Protein AF-A0A1U9QMN7-F1 (afdb_monomer_lite)

InterPro domains:
  IPR007805 Gas vesicle protein K [PF05121] (40-124)
  IPR007805 Gas vesicle protein K [PTHR40137] (32-124)

pLDDT: mean 74.97, std 18.69, range [37.47, 96.06]

Structure (mmCIF, N/CA/C/O backbone):
data_AF-A0A1U9QMN7-F1
#
_entry.id   AF-A0A1U9QMN7-F1
#
loop_
_atom_site.group_PDB
_atom_site.id
_atom_site.type_symbol
_atom_site.label_atom_id
_atom_site.label_alt_id
_atom_site.label_comp_id
_atom_site.label_asym_id
_atom_site.label_entity_id
_atom_site.label_seq_id
_atom_site.pdbx_PDB_ins_code
_atom_site.Cartn_x
_atom_site.Cartn_y
_atom_site.Cartn_z
_atom_site.occupancy
_atom_site.B_iso_or_equiv
_atom_site.auth_seq_id
_atom_site.auth_comp_id
_atom_site.auth_asym_id
_atom_site.auth_atom_id
_atom_site.pdbx_PDB_model_num
ATOM 1 N N . MET A 1 1 ? 41.009 -4.461 6.034 1.00 42.31 1 MET A N 1
ATOM 2 C CA . MET A 1 1 ? 40.547 -4.296 4.641 1.00 42.31 1 MET A CA 1
ATOM 3 C C . MET A 1 1 ? 39.624 -5.472 4.389 1.00 42.31 1 MET A C 1
ATOM 5 O O . MET A 1 1 ? 40.086 -6.595 4.528 1.00 42.31 1 MET A O 1
ATOM 9 N N . ALA A 1 2 ? 38.322 -5.210 4.287 1.00 43.12 2 ALA A N 1
ATOM 10 C CA . ALA A 1 2 ? 37.269 -6.217 4.394 1.00 43.12 2 ALA A CA 1
ATOM 11 C C . ALA A 1 2 ? 37.164 -7.060 3.118 1.00 43.12 2 ALA A C 1
ATOM 13 O O . ALA A 1 2 ? 37.092 -6.513 2.020 1.00 43.12 2 ALA A O 1
ATOM 14 N N . ASP A 1 3 ? 37.157 -8.376 3.302 1.00 48.91 3 ASP A N 1
ATOM 15 C CA . ASP A 1 3 ? 36.811 -9.369 2.293 1.00 48.91 3 ASP A CA 1
ATOM 16 C C . ASP A 1 3 ? 35.282 -9.410 2.164 1.00 48.91 3 ASP A C 1
ATOM 18 O O . ASP A 1 3 ? 34.580 -9.487 3.175 1.00 48.91 3 ASP A O 1
ATOM 22 N N . THR A 1 4 ? 34.759 -9.265 0.948 1.00 53.44 4 THR A N 1
ATOM 23 C CA . THR A 1 4 ? 33.309 -9.237 0.698 1.00 53.44 4 THR A CA 1
ATOM 24 C C . THR A 1 4 ? 32.949 -10.275 -0.364 1.00 53.44 4 THR A C 1
ATOM 26 O O . THR A 1 4 ? 32.922 -9.935 -1.545 1.00 53.44 4 THR A O 1
ATOM 29 N N . PRO A 1 5 ? 32.614 -11.519 0.019 1.00 53.59 5 PRO A N 1
ATOM 30 C CA . PRO A 1 5 ? 31.915 -12.449 -0.850 1.00 53.59 5 PRO A CA 1
ATOM 31 C C . PRO A 1 5 ? 30.437 -12.456 -0.438 1.00 53.59 5 PRO A C 1
ATOM 33 O O . PRO A 1 5 ? 30.072 -12.968 0.618 1.00 53.59 5 PRO A O 1
ATOM 36 N N . ARG A 1 6 ? 29.577 -11.785 -1.209 1.00 58.22 6 ARG A N 1
ATOM 37 C CA . ARG A 1 6 ? 28.113 -11.864 -1.005 1.00 58.22 6 ARG A CA 1
ATOM 38 C C . ARG A 1 6 ? 27.277 -11.744 -2.281 1.00 58.22 6 ARG A C 1
ATOM 40 O O . ARG A 1 6 ? 26.080 -11.991 -2.230 1.00 58.22 6 ARG A O 1
ATOM 47 N N . GLY A 1 7 ? 27.894 -11.357 -3.402 1.00 54.00 7 GLY A N 1
ATOM 48 C CA . GLY A 1 7 ? 27.228 -11.265 -4.707 1.00 54.00 7 GLY A CA 1
ATOM 49 C C . GLY A 1 7 ? 27.164 -12.600 -5.455 1.00 54.00 7 GLY A C 1
ATOM 50 O O . GLY A 1 7 ? 26.140 -12.893 -6.063 1.00 54.00 7 GLY A O 1
ATOM 51 N N . ASP A 1 8 ? 28.212 -13.426 -5.351 1.00 58.44 8 ASP A N 1
ATOM 52 C CA . ASP A 1 8 ? 28.314 -14.707 -6.073 1.00 58.44 8 ASP A CA 1
ATOM 53 C C . ASP A 1 8 ? 27.294 -15.743 -5.575 1.00 58.44 8 ASP A C 1
ATOM 55 O O . ASP A 1 8 ? 26.634 -16.399 -6.380 1.00 58.44 8 ASP A O 1
ATOM 59 N N . ASP A 1 9 ? 27.081 -15.821 -4.255 1.00 64.25 9 ASP A N 1
ATOM 60 C CA . ASP A 1 9 ? 26.147 -16.782 -3.651 1.00 64.25 9 ASP A CA 1
ATOM 61 C C . ASP A 1 9 ? 24.705 -16.559 -4.136 1.00 64.25 9 ASP A C 1
ATOM 63 O O . ASP A 1 9 ? 23.973 -17.506 -4.418 1.00 64.25 9 ASP A O 1
ATOM 67 N N . LEU A 1 10 ? 24.280 -15.298 -4.272 1.00 54.03 10 LEU A N 1
ATOM 68 C CA . LEU A 1 10 ? 22.925 -14.965 -4.719 1.00 54.03 10 LEU A CA 1
ATOM 69 C C . LEU A 1 10 ? 22.724 -15.302 -6.204 1.00 54.03 10 LEU A C 1
ATOM 71 O O . LEU A 1 10 ? 21.650 -15.758 -6.600 1.00 54.03 10 LEU A O 1
ATOM 75 N N . GLN A 1 11 ? 23.772 -15.124 -7.011 1.00 55.06 11 GLN A N 1
ATOM 76 C CA . GLN A 1 11 ? 23.769 -15.428 -8.439 1.00 55.06 11 GLN A CA 1
ATOM 77 C C . GLN A 1 11 ? 23.763 -16.942 -8.696 1.00 55.06 11 GLN A C 1
ATOM 79 O O . GLN A 1 11 ? 23.070 -17.423 -9.597 1.00 55.06 11 GLN A O 1
ATOM 84 N N . GLU A 1 12 ? 24.470 -17.712 -7.866 1.00 61.28 12 GLU A N 1
ATOM 85 C CA . GLU A 1 12 ? 24.451 -19.173 -7.906 1.00 61.28 12 GLU A CA 1
ATOM 86 C C . GLU A 1 12 ? 23.073 -19.727 -7.524 1.00 61.28 12 GLU A C 1
ATOM 88 O O . GLU A 1 12 ? 22.533 -20.583 -8.230 1.00 61.28 12 GLU A O 1
ATOM 93 N N . VAL A 1 13 ? 22.456 -19.182 -6.470 1.00 64.50 13 VAL A N 1
ATOM 94 C CA . VAL A 1 13 ? 21.102 -19.563 -6.042 1.00 64.50 13 VAL A CA 1
ATOM 95 C C . VAL A 1 13 ? 20.066 -19.218 -7.118 1.00 64.50 13 VAL A C 1
ATOM 97 O O . VAL A 1 13 ? 19.210 -20.050 -7.422 1.00 64.50 13 VAL A O 1
ATOM 100 N N . ALA A 1 14 ? 20.171 -18.049 -7.757 1.00 60.03 14 ALA A N 1
ATOM 101 C CA . ALA A 1 14 ? 19.300 -17.663 -8.869 1.00 60.03 14 ALA A CA 1
ATOM 102 C C . ALA A 1 14 ? 19.437 -18.619 -10.070 1.00 60.03 14 ALA A C 1
ATOM 104 O O . ALA A 1 14 ? 18.439 -19.057 -10.645 1.00 60.03 14 ALA A O 1
ATOM 105 N N . ARG A 1 15 ? 20.669 -19.020 -10.410 1.00 63.00 15 ARG A N 1
ATOM 106 C CA . ARG A 1 15 ? 20.944 -19.970 -11.499 1.00 63.00 15 ARG A CA 1
ATOM 107 C C . ARG A 1 15 ? 20.462 -21.385 -11.178 1.00 63.00 15 ARG A C 1
ATOM 109 O O . ARG A 1 15 ? 19.999 -22.093 -12.074 1.00 63.00 15 ARG A O 1
ATOM 116 N N . ALA A 1 16 ? 20.572 -21.801 -9.919 1.00 64.62 16 ALA A N 1
ATOM 117 C CA . ALA A 1 16 ? 20.045 -23.072 -9.440 1.00 64.62 16 ALA A CA 1
ATOM 118 C C . ALA A 1 16 ? 18.509 -23.091 -9.484 1.00 64.62 16 ALA A C 1
ATOM 120 O O . ALA A 1 16 ? 17.931 -24.089 -9.913 1.00 64.62 16 ALA A O 1
ATOM 121 N N . ALA A 1 17 ? 17.860 -21.979 -9.119 1.00 61.53 17 ALA A N 1
ATOM 122 C CA . ALA A 1 17 ? 16.413 -21.822 -9.212 1.00 61.53 17 ALA A CA 1
ATOM 123 C C . ALA A 1 17 ? 15.932 -21.892 -10.670 1.00 61.53 17 ALA A C 1
ATOM 125 O O . ALA A 1 17 ? 15.065 -22.706 -10.970 1.00 61.53 17 ALA A O 1
ATOM 126 N N . ALA A 1 18 ? 16.547 -21.140 -11.591 1.00 57.19 18 ALA A N 1
ATOM 127 C CA . ALA A 1 18 ? 16.195 -21.165 -13.016 1.00 57.19 18 ALA A CA 1
ATOM 128 C C . ALA A 1 18 ? 16.277 -22.584 -13.617 1.00 57.19 18 ALA A C 1
ATOM 130 O O . ALA A 1 18 ? 15.330 -23.060 -14.237 1.00 57.19 18 ALA A O 1
ATOM 131 N N . ARG A 1 19 ? 17.357 -23.327 -13.330 1.00 57.97 19 ARG A N 1
ATOM 132 C CA . ARG A 1 19 ? 17.504 -24.717 -13.801 1.00 57.97 19 ARG A CA 1
ATOM 133 C C . ARG A 1 19 ? 16.499 -25.691 -13.192 1.00 57.97 19 ARG A C 1
ATOM 135 O O . ARG A 1 19 ? 16.185 -26.695 -13.823 1.00 57.97 19 ARG A O 1
ATOM 142 N N . ALA A 1 20 ? 16.043 -25.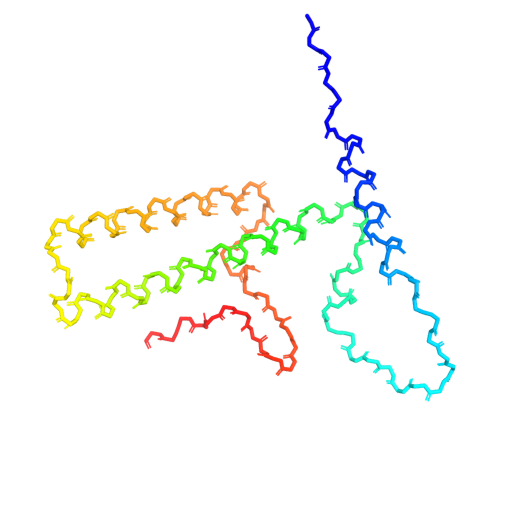444 -11.967 1.00 63.91 20 ALA A N 1
ATOM 143 C CA . ALA A 1 20 ? 15.033 -26.284 -11.331 1.00 63.91 20 ALA A CA 1
ATOM 144 C C . ALA A 1 20 ? 13.658 -26.128 -12.005 1.00 63.91 20 ALA A C 1
ATOM 146 O O . ALA A 1 20 ? 12.888 -27.087 -12.023 1.00 63.91 20 ALA A O 1
ATOM 147 N N . PHE A 1 21 ? 13.376 -24.958 -12.589 1.00 52.00 21 PHE A N 1
ATOM 148 C CA . PHE A 1 21 ? 12.135 -24.687 -13.319 1.00 52.00 21 PHE A CA 1
ATOM 149 C C . PHE A 1 21 ? 12.172 -25.132 -14.794 1.00 52.00 21 PHE A C 1
ATOM 151 O O . PHE A 1 21 ? 11.122 -25.463 -15.336 1.00 52.00 21 PHE A O 1
ATOM 158 N N . ASP A 1 22 ? 13.355 -25.258 -15.406 1.00 60.22 22 ASP A N 1
ATOM 159 C CA . ASP A 1 22 ? 13.541 -25.689 -16.809 1.00 60.22 22 ASP A CA 1
ATOM 160 C C . ASP A 1 22 ? 13.404 -27.210 -17.064 1.00 60.22 22 ASP A C 1
ATOM 162 O O . ASP A 1 22 ? 13.569 -27.680 -18.191 1.00 60.22 22 ASP A O 1
ATOM 166 N N . LEU A 1 23 ? 13.115 -28.029 -16.046 1.00 50.91 23 LEU A N 1
ATOM 167 C CA . LEU A 1 23 ? 13.108 -29.498 -16.167 1.00 50.91 23 LEU A CA 1
ATOM 168 C C . LEU A 1 23 ? 11.747 -30.130 -16.512 1.00 50.91 23 LEU A C 1
ATOM 170 O O . LEU A 1 23 ? 11.483 -31.270 -16.124 1.00 50.91 23 LEU A O 1
ATOM 174 N N . VAL A 1 24 ? 10.902 -29.465 -17.303 1.00 55.19 24 VAL A N 1
ATOM 175 C CA . VAL A 1 24 ? 9.697 -30.106 -17.864 1.00 55.19 24 VAL A CA 1
ATOM 176 C C . VAL A 1 24 ? 9.813 -30.203 -19.389 1.00 55.19 24 VAL A C 1
ATOM 178 O O . VAL A 1 24 ? 9.629 -29.200 -20.073 1.00 55.19 24 VAL A O 1
ATOM 181 N N . PRO A 1 25 ? 10.085 -31.391 -19.967 1.00 48.66 25 PRO A N 1
ATOM 182 C CA . PRO A 1 25 ? 9.928 -31.584 -21.399 1.00 48.66 25 PRO A CA 1
ATOM 183 C C . PRO A 1 25 ? 8.428 -31.711 -21.700 1.00 48.66 25 PRO A C 1
ATOM 185 O O . PRO A 1 25 ? 7.818 -32.745 -21.424 1.00 48.66 25 PRO A O 1
ATOM 188 N N . THR A 1 26 ? 7.818 -30.658 -22.240 1.00 49.09 26 THR A N 1
ATOM 189 C CA . THR A 1 26 ? 6.452 -30.707 -22.773 1.00 49.09 26 THR A CA 1
ATOM 190 C C . THR A 1 26 ? 6.449 -31.486 -24.091 1.00 49.09 26 THR A C 1
ATOM 192 O O . THR A 1 26 ? 7.215 -31.208 -25.014 1.00 49.09 26 THR A O 1
ATOM 195 N N . GLY A 1 27 ? 5.621 -32.532 -24.161 1.00 50.66 27 GLY A N 1
ATOM 196 C CA . GLY A 1 27 ? 5.392 -33.291 -25.391 1.00 50.66 27 GLY A CA 1
ATOM 197 C C . GLY A 1 27 ? 4.705 -32.426 -26.461 1.00 50.66 27 GLY A C 1
ATOM 198 O O . GLY A 1 27 ? 4.033 -31.455 -26.120 1.00 50.66 27 GLY A O 1
ATOM 199 N N . PRO A 1 28 ? 4.839 -32.762 -27.755 1.00 53.06 28 PRO A N 1
ATOM 200 C CA . PRO A 1 28 ? 4.493 -31.865 -28.863 1.00 53.06 28 PRO A CA 1
ATOM 201 C C . PRO A 1 28 ? 2.987 -31.618 -29.107 1.00 53.06 28 PRO A C 1
ATOM 203 O O . PRO A 1 28 ? 2.659 -31.001 -30.113 1.00 53.06 28 PRO A O 1
ATOM 206 N N . ASP A 1 29 ? 2.077 -32.044 -28.220 1.00 53.56 29 ASP A N 1
ATOM 207 C CA . ASP A 1 29 ? 0.621 -32.026 -28.473 1.00 53.56 29 ASP A CA 1
ATOM 208 C C . ASP A 1 29 ? -0.249 -31.482 -27.314 1.00 53.56 29 ASP A C 1
ATOM 210 O O . ASP A 1 29 ? -1.453 -31.743 -27.268 1.00 53.56 29 ASP A O 1
ATOM 214 N N . GLU A 1 30 ? 0.298 -30.694 -26.382 1.00 49.38 30 GLU A N 1
ATOM 215 C CA . GLU A 1 30 ? -0.529 -29.971 -25.399 1.00 49.38 30 GLU A CA 1
ATOM 216 C C . GLU A 1 30 ? -0.821 -28.526 -25.848 1.00 49.38 30 GLU A C 1
ATOM 218 O O . GLU A 1 30 ? 0.098 -27.803 -26.242 1.00 49.38 30 GLU A O 1
ATOM 223 N N . PRO A 1 31 ? -2.087 -28.057 -25.791 1.00 48.53 31 PRO A N 1
ATOM 224 C CA . PRO A 1 31 ? -2.390 -26.650 -26.002 1.00 48.53 31 PRO A CA 1
ATOM 225 C C . PRO A 1 31 ? -1.683 -25.841 -24.912 1.00 48.53 31 PRO A C 1
ATOM 227 O O . PRO A 1 31 ? -1.974 -26.013 -23.728 1.00 48.53 31 PRO A O 1
ATOM 230 N N . ALA A 1 32 ? -0.746 -24.994 -25.343 1.00 51.44 32 ALA A N 1
ATOM 231 C CA . ALA A 1 32 ? 0.133 -24.191 -24.501 1.00 51.44 32 ALA A CA 1
ATOM 232 C C . ALA A 1 32 ? -0.583 -23.652 -23.243 1.00 51.44 32 ALA A C 1
ATOM 234 O O . ALA A 1 32 ? -1.646 -23.021 -23.364 1.00 51.44 32 ALA A O 1
ATOM 235 N N . PRO A 1 33 ? -0.028 -23.869 -22.034 1.00 46.22 33 PRO A N 1
ATOM 236 C CA . PRO A 1 33 ? -0.478 -23.167 -20.845 1.00 46.22 33 PRO A CA 1
ATOM 237 C C . PRO A 1 33 ? -0.410 -21.668 -21.124 1.00 46.22 33 PRO A C 1
ATOM 239 O O . PRO A 1 33 ? 0.545 -21.176 -21.712 1.00 46.22 33 PRO A O 1
ATOM 242 N N . ARG A 1 34 ? -1.462 -20.941 -20.752 1.00 51.28 34 ARG A N 1
ATOM 243 C CA . ARG A 1 34 ? -1.574 -19.501 -20.989 1.00 51.28 34 ARG A CA 1
ATOM 244 C C . ARG A 1 34 ? -0.480 -18.762 -20.215 1.00 51.28 34 ARG A C 1
ATOM 246 O O . ARG A 1 34 ? -0.641 -18.467 -19.031 1.00 51.28 34 ARG A O 1
ATOM 253 N N . ASP A 1 35 ? 0.598 -18.477 -20.935 1.00 45.38 35 ASP A N 1
ATOM 254 C CA . ASP A 1 35 ? 1.769 -17.673 -20.593 1.00 45.38 35 ASP A CA 1
ATOM 255 C C . ASP A 1 35 ? 1.403 -16.245 -20.168 1.00 45.38 35 ASP A C 1
ATOM 257 O O . ASP A 1 35 ? 1.483 -15.286 -20.930 1.00 45.38 35 ASP A O 1
ATOM 261 N N . GLY A 1 36 ? 0.946 -16.086 -18.928 1.00 48.31 36 GLY A N 1
ATOM 262 C CA . GLY A 1 36 ? 0.747 -14.764 -18.321 1.00 48.31 36 GLY A CA 1
ATOM 263 C C . GLY A 1 36 ? 1.757 -14.442 -17.224 1.00 48.31 36 GLY A C 1
ATOM 264 O O . GLY A 1 36 ? 2.173 -13.295 -17.080 1.00 48.31 36 GLY A O 1
ATOM 265 N N . ILE A 1 37 ? 2.140 -15.456 -16.445 1.00 47.97 37 ILE A N 1
ATOM 266 C CA . ILE A 1 37 ? 2.871 -15.270 -15.183 1.00 47.97 37 ILE A CA 1
ATOM 267 C C . ILE A 1 37 ? 4.326 -15.732 -15.321 1.00 47.97 37 ILE A C 1
ATOM 269 O O . ILE A 1 37 ? 5.225 -15.018 -14.895 1.00 47.97 37 ILE A O 1
ATOM 273 N N . ALA A 1 38 ? 4.562 -16.880 -15.967 1.00 45.47 38 ALA A N 1
ATOM 274 C CA . ALA A 1 38 ? 5.905 -17.426 -16.179 1.00 45.47 38 ALA A CA 1
ATOM 275 C C . ALA A 1 38 ? 6.683 -16.648 -17.257 1.00 45.47 38 ALA A C 1
ATOM 277 O O . ALA A 1 38 ? 7.814 -16.252 -17.013 1.00 45.47 38 ALA A O 1
ATOM 278 N N . GLN A 1 39 ? 6.044 -16.317 -18.385 1.00 45.12 39 GLN A N 1
ATOM 279 C CA . GLN A 1 39 ? 6.691 -15.606 -19.497 1.00 45.12 39 GLN A CA 1
ATOM 280 C C . GLN A 1 39 ? 7.022 -14.131 -19.199 1.00 45.12 39 GLN A C 1
ATOM 282 O O . GLN A 1 39 ? 7.946 -13.569 -19.767 1.00 45.12 39 GLN A O 1
ATOM 287 N N . ARG A 1 40 ? 6.323 -13.470 -18.264 1.00 47.75 40 ARG A N 1
ATOM 288 C CA . ARG A 1 40 ? 6.729 -12.125 -17.797 1.00 47.75 40 ARG A CA 1
ATOM 289 C C . ARG A 1 40 ? 7.836 -12.154 -16.746 1.00 47.75 40 ARG A C 1
ATOM 291 O O . ARG A 1 40 ? 8.420 -11.114 -16.474 1.00 47.75 40 ARG A O 1
ATOM 298 N N . LEU A 1 41 ? 8.087 -13.327 -16.171 1.00 50.34 41 LEU A N 1
ATOM 299 C CA . LEU A 1 41 ? 9.252 -13.630 -15.353 1.00 50.34 41 LEU A CA 1
ATOM 300 C C . LEU A 1 41 ? 10.344 -14.336 -16.182 1.00 50.34 41 LEU A C 1
ATOM 302 O O . LEU A 1 41 ? 11.272 -14.889 -15.591 1.00 50.34 41 LEU A O 1
ATOM 306 N N . GLU A 1 42 ? 10.286 -14.304 -17.526 1.00 46.72 42 GLU A N 1
ATOM 307 C CA . GLU A 1 42 ? 11.435 -14.591 -18.408 1.00 46.72 42 GLU A CA 1
ATOM 308 C C . GLU A 1 42 ? 12.448 -13.442 -18.298 1.00 46.72 42 GLU A C 1
ATOM 310 O O . GLU A 1 42 ? 12.658 -12.636 -19.195 1.00 46.72 42 GLU A O 1
ATOM 315 N N . THR A 1 43 ? 12.990 -13.345 -17.088 1.00 41.72 43 THR A N 1
ATOM 316 C CA . THR A 1 43 ? 14.344 -12.980 -16.703 1.00 41.72 43 THR A CA 1
ATOM 317 C C . THR A 1 43 ? 15.292 -12.718 -17.875 1.00 41.72 43 THR A C 1
ATOM 319 O O . THR A 1 43 ? 16.062 -13.580 -18.299 1.00 41.72 43 THR A O 1
ATOM 322 N N . ASP A 1 44 ? 15.317 -11.463 -18.316 1.00 52.12 44 ASP A N 1
ATOM 323 C CA . ASP A 1 44 ? 16.576 -10.865 -18.735 1.00 52.12 44 ASP A CA 1
ATOM 324 C C . ASP A 1 44 ? 17.475 -10.843 -17.480 1.00 52.12 44 ASP A C 1
ATOM 326 O O . ASP A 1 44 ? 17.042 -10.316 -16.447 1.00 52.12 44 ASP A O 1
ATOM 330 N N . PRO A 1 45 ? 18.674 -11.459 -17.485 1.00 55.88 45 PRO A N 1
ATOM 331 C CA . PRO A 1 45 ? 19.583 -11.450 -16.336 1.00 55.88 45 PRO A CA 1
ATOM 332 C C . PRO A 1 45 ? 19.845 -10.037 -15.789 1.00 55.88 45 PRO A C 1
ATOM 334 O O . PRO A 1 45 ? 20.119 -9.901 -14.596 1.00 55.88 45 PRO A O 1
ATOM 337 N N . ASP A 1 46 ? 19.688 -9.006 -16.622 1.00 59.31 46 ASP A N 1
ATOM 338 C CA . ASP A 1 46 ? 19.858 -7.607 -16.240 1.00 59.31 46 ASP A CA 1
ATOM 339 C C . ASP A 1 46 ? 18.631 -7.011 -15.500 1.00 59.31 46 ASP A C 1
ATOM 341 O O . ASP A 1 46 ? 18.767 -5.986 -14.831 1.00 59.31 46 ASP A O 1
ATOM 345 N N . THR A 1 47 ? 17.439 -7.636 -15.551 1.00 70.06 47 THR A N 1
ATOM 346 C CA . THR A 1 47 ? 16.192 -7.120 -14.926 1.00 70.06 47 THR A CA 1
ATOM 347 C C . THR A 1 47 ? 15.649 -7.953 -13.763 1.00 70.06 47 THR A C 1
ATOM 349 O O . THR A 1 47 ? 14.782 -7.477 -13.027 1.00 70.06 47 THR A O 1
ATOM 352 N N . VAL A 1 48 ? 16.183 -9.158 -13.534 1.00 80.50 48 VAL A N 1
ATOM 353 C CA . VAL A 1 48 ? 15.694 -10.098 -12.500 1.00 80.50 48 VAL A CA 1
ATOM 354 C C . VAL A 1 48 ? 15.642 -9.475 -11.109 1.00 80.50 48 VAL A C 1
ATOM 356 O O . VAL A 1 48 ? 14.676 -9.676 -10.376 1.00 80.50 48 VAL A O 1
ATOM 359 N N . GLU A 1 49 ? 16.672 -8.714 -10.732 1.00 82.62 49 GLU A N 1
ATOM 360 C CA . GLU A 1 49 ? 16.738 -8.070 -9.417 1.00 82.62 49 GLU A CA 1
ATOM 361 C C . GLU A 1 49 ? 15.540 -7.135 -9.204 1.00 82.62 49 GLU A C 1
ATOM 363 O O . GLU A 1 49 ? 14.841 -7.231 -8.194 1.00 82.62 49 GLU A O 1
ATOM 368 N N . ARG A 1 50 ? 15.252 -6.284 -10.194 1.00 83.31 50 ARG A N 1
ATOM 369 C CA . ARG A 1 50 ? 14.121 -5.355 -10.160 1.00 83.31 50 ARG A CA 1
ATOM 370 C C . ARG A 1 50 ? 12.788 -6.100 -10.089 1.00 83.31 50 ARG A C 1
ATOM 372 O O . ARG A 1 50 ? 11.927 -5.712 -9.300 1.00 83.31 50 ARG A O 1
ATOM 379 N N . ASP A 1 51 ? 12.615 -7.161 -10.872 1.00 82.12 51 ASP A N 1
ATOM 380 C CA . ASP A 1 51 ? 11.363 -7.926 -10.913 1.00 82.12 51 ASP A CA 1
ATOM 381 C C . ASP A 1 51 ? 11.105 -8.701 -9.611 1.00 82.12 51 ASP A C 1
ATOM 383 O O . ASP A 1 51 ? 9.978 -8.725 -9.106 1.00 82.12 51 ASP A O 1
ATOM 387 N N . LEU A 1 52 ? 12.150 -9.273 -9.006 1.00 87.88 52 LEU A N 1
ATOM 388 C CA . LEU A 1 52 ? 12.055 -9.918 -7.695 1.00 87.88 52 LEU A CA 1
ATOM 389 C C . LEU A 1 52 ? 11.709 -8.913 -6.598 1.00 87.88 52 LEU A C 1
ATOM 391 O O . LEU A 1 52 ? 10.858 -9.186 -5.751 1.00 87.88 52 LEU A O 1
ATOM 395 N N . ILE A 1 53 ? 12.330 -7.736 -6.621 1.00 88.75 53 ILE A N 1
ATOM 396 C CA . ILE A 1 53 ? 12.037 -6.677 -5.655 1.00 88.75 53 ILE A CA 1
ATOM 397 C C . ILE A 1 53 ? 10.608 -6.188 -5.815 1.00 88.75 53 ILE A C 1
ATOM 399 O O . ILE A 1 53 ? 9.893 -6.068 -4.822 1.00 88.75 53 ILE A O 1
ATOM 403 N N . LYS A 1 54 ? 10.158 -5.982 -7.052 1.00 88.50 54 LYS A N 1
ATOM 404 C CA . LYS A 1 54 ? 8.771 -5.640 -7.351 1.00 88.50 54 LYS A CA 1
ATOM 405 C C . LYS A 1 54 ? 7.807 -6.671 -6.766 1.00 88.50 54 LYS A C 1
ATOM 407 O O . LYS A 1 54 ? 6.828 -6.287 -6.127 1.00 88.50 54 LYS A O 1
ATOM 412 N N . LEU A 1 55 ? 8.091 -7.965 -6.917 1.00 90.62 55 LEU A N 1
ATOM 413 C CA . LEU A 1 55 ? 7.277 -9.035 -6.336 1.00 90.62 55 LEU A CA 1
ATOM 414 C C . LEU A 1 55 ? 7.256 -8.985 -4.802 1.00 90.62 55 LEU A C 1
ATOM 416 O O . LEU A 1 55 ? 6.186 -9.064 -4.201 1.00 90.62 55 LEU A O 1
ATOM 420 N N . VAL A 1 56 ? 8.413 -8.823 -4.158 1.00 92.81 56 VAL A N 1
ATOM 421 C CA . VAL A 1 56 ? 8.496 -8.729 -2.692 1.00 92.81 56 VAL A CA 1
ATOM 422 C C . VAL A 1 56 ? 7.732 -7.508 -2.183 1.00 92.81 56 VAL A C 1
ATOM 424 O O . VAL A 1 56 ? 6.914 -7.642 -1.274 1.00 92.81 56 VAL A O 1
ATOM 427 N N . LEU A 1 57 ? 7.939 -6.340 -2.795 1.00 93.12 57 LEU A N 1
ATOM 428 C CA . LEU A 1 57 ? 7.225 -5.112 -2.444 1.00 93.12 57 LEU A CA 1
ATOM 429 C C . LEU A 1 57 ? 5.715 -5.265 -2.657 1.00 93.12 57 LEU A C 1
ATOM 431 O O . LEU A 1 57 ? 4.936 -4.832 -1.816 1.00 93.12 57 LEU A O 1
ATOM 435 N N . THR A 1 58 ? 5.292 -5.973 -3.704 1.00 92.94 58 THR A N 1
ATOM 436 C CA . THR A 1 58 ? 3.877 -6.301 -3.925 1.00 92.94 58 THR A CA 1
ATOM 437 C C . THR A 1 58 ? 3.290 -7.134 -2.783 1.00 92.94 58 THR A C 1
ATOM 439 O O . THR A 1 58 ? 2.186 -6.863 -2.316 1.00 92.94 58 THR A O 1
ATOM 442 N N . ILE A 1 59 ? 4.015 -8.151 -2.307 1.00 92.31 59 ILE A N 1
ATOM 443 C CA . ILE A 1 59 ? 3.554 -8.995 -1.195 1.00 92.31 59 ILE A CA 1
ATOM 444 C C . ILE A 1 59 ? 3.464 -8.176 0.094 1.00 92.31 59 ILE A C 1
ATOM 446 O O . ILE A 1 59 ? 2.483 -8.289 0.827 1.00 92.31 59 ILE A O 1
ATOM 450 N N . VAL A 1 60 ? 4.469 -7.345 0.377 1.00 93.56 60 VAL A N 1
ATOM 451 C CA . VAL A 1 60 ? 4.462 -6.482 1.565 1.00 93.56 60 VAL A CA 1
ATOM 452 C C . VAL A 1 60 ? 3.302 -5.487 1.508 1.00 93.56 60 VAL A C 1
ATOM 454 O O . VAL A 1 60 ? 2.611 -5.311 2.510 1.00 93.56 60 VAL A O 1
ATOM 457 N N . GLU A 1 61 ? 3.032 -4.904 0.341 1.00 93.56 61 GLU A N 1
ATOM 458 C CA . GLU A 1 61 ? 1.903 -3.997 0.128 1.00 93.56 61 GLU A CA 1
ATOM 459 C C . GLU A 1 61 ? 0.555 -4.696 0.352 1.00 93.56 61 GLU A C 1
ATOM 461 O O . GLU A 1 61 ? -0.316 -4.168 1.044 1.00 93.56 61 GLU A O 1
ATOM 466 N N . LEU A 1 62 ? 0.401 -5.932 -0.129 1.00 92.50 62 LEU A N 1
ATOM 467 C CA . LEU A 1 62 ? -0.793 -6.730 0.147 1.00 92.50 62 LEU A CA 1
ATOM 468 C C . LEU A 1 62 ? -0.992 -6.938 1.654 1.00 92.50 62 LEU A C 1
ATOM 470 O O . LEU A 1 62 ? -2.099 -6.774 2.169 1.00 92.50 62 LEU A O 1
ATOM 474 N N . LEU A 1 63 ? 0.074 -7.286 2.380 1.00 92.75 63 LEU A N 1
ATOM 475 C CA . LEU A 1 63 ? 0.004 -7.457 3.831 1.00 92.75 63 LEU A CA 1
ATOM 476 C C . LEU A 1 63 ? -0.350 -6.141 4.536 1.00 92.75 63 LEU A C 1
ATOM 478 O O . LEU A 1 63 ? -1.175 -6.164 5.450 1.00 92.75 63 LEU A O 1
ATOM 482 N N . ARG A 1 64 ? 0.205 -5.003 4.091 1.00 91.56 64 ARG A N 1
ATOM 483 C CA . ARG A 1 64 ? -0.139 -3.668 4.606 1.00 91.56 64 ARG A CA 1
ATOM 484 C C . ARG A 1 64 ? -1.639 -3.401 4.467 1.00 91.56 64 ARG A C 1
ATOM 486 O O . ARG A 1 64 ? -2.279 -3.077 5.465 1.00 91.56 64 ARG A O 1
ATOM 493 N N . GLN A 1 65 ? -2.210 -3.615 3.281 1.00 91.94 65 GLN A N 1
ATOM 494 C CA . GLN A 1 65 ? -3.641 -3.404 3.020 1.00 91.94 65 GLN A CA 1
ATOM 495 C C . GLN A 1 65 ? -4.537 -4.329 3.852 1.00 91.94 65 GLN A C 1
ATOM 497 O O . GLN A 1 65 ? -5.568 -3.909 4.382 1.00 91.94 65 GLN A O 1
ATOM 502 N N . LEU A 1 66 ? -4.147 -5.597 4.016 1.00 93.00 66 LEU A N 1
ATOM 503 C CA . LEU A 1 66 ? -4.881 -6.538 4.865 1.00 93.00 66 LEU A CA 1
ATOM 504 C C . LEU A 1 66 ? 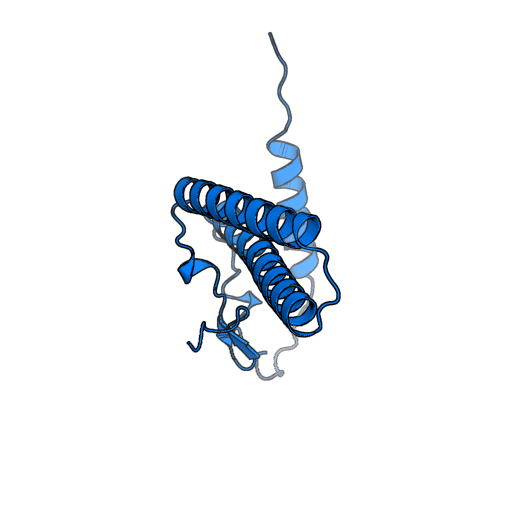-4.849 -6.120 6.338 1.00 93.00 66 LEU A C 1
ATOM 506 O O . LEU A 1 66 ? -5.872 -6.195 7.028 1.00 93.00 66 LEU A O 1
ATOM 510 N N . MET A 1 67 ? -3.689 -5.678 6.825 1.00 92.69 67 MET A N 1
ATOM 511 C CA . MET A 1 67 ? -3.536 -5.178 8.188 1.00 92.69 67 MET A CA 1
ATOM 512 C C . MET A 1 67 ? -4.348 -3.902 8.408 1.00 92.69 67 MET A C 1
ATOM 514 O O . MET A 1 67 ? -5.031 -3.808 9.424 1.00 92.69 67 MET A O 1
ATOM 518 N N . GLU A 1 68 ? -4.337 -2.972 7.455 1.00 93.44 68 GLU A N 1
ATOM 519 C CA . GLU A 1 68 ? -5.135 -1.744 7.481 1.00 93.44 68 GLU A CA 1
ATOM 520 C C . GLU A 1 68 ? -6.632 -2.053 7.538 1.00 93.44 68 GLU A C 1
ATOM 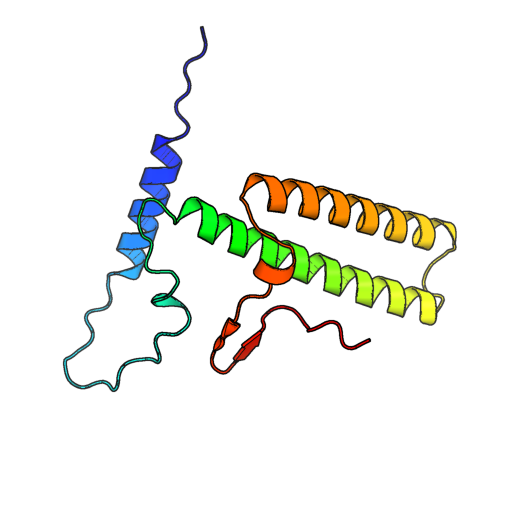522 O O . GLU A 1 68 ? -7.328 -1.612 8.450 1.00 93.44 68 GLU A O 1
ATOM 527 N N . ARG A 1 69 ? -7.125 -2.913 6.640 1.00 93.50 69 ARG A N 1
ATOM 528 C CA . ARG A 1 69 ? -8.534 -3.318 6.632 1.00 93.50 69 ARG A CA 1
ATOM 529 C C . ARG A 1 69 ? -8.947 -4.018 7.927 1.00 93.50 69 ARG A C 1
ATOM 531 O O . ARG A 1 69 ? -10.050 -3.803 8.422 1.00 93.50 69 ARG A O 1
ATOM 538 N N . THR A 1 70 ? -8.069 -4.850 8.485 1.00 91.25 70 THR A N 1
ATOM 539 C CA . THR A 1 70 ? -8.320 -5.522 9.768 1.00 91.25 70 THR A CA 1
ATOM 540 C C . THR A 1 70 ? -8.318 -4.529 10.926 1.00 91.25 70 THR A C 1
ATOM 542 O O . THR A 1 70 ? -9.142 -4.651 11.829 1.00 91.25 70 THR A O 1
ATOM 545 N N . ALA A 1 71 ? -7.410 -3.552 10.910 1.00 91.88 71 ALA A N 1
ATOM 546 C CA . ALA A 1 71 ? -7.352 -2.497 11.909 1.00 91.88 71 ALA A CA 1
ATOM 547 C C . ALA A 1 71 ? -8.640 -1.674 11.895 1.00 91.88 71 ALA A C 1
ATOM 549 O O . ALA A 1 71 ? -9.294 -1.598 12.929 1.00 91.88 71 ALA A O 1
ATOM 550 N N . LEU A 1 72 ? -9.056 -1.178 10.725 1.00 91.38 72 LEU A N 1
ATOM 551 C CA . LEU A 1 72 ? -10.311 -0.440 10.552 1.00 91.38 72 LEU A CA 1
ATOM 552 C C . LEU A 1 72 ? -11.510 -1.247 11.053 1.00 91.38 72 LEU A C 1
ATOM 554 O O . LEU A 1 72 ? -12.300 -0.753 11.848 1.00 91.38 72 LEU A O 1
ATOM 558 N N . HIS A 1 73 ? -11.590 -2.527 10.682 1.00 92.56 73 HIS A N 1
ATOM 559 C CA . HIS A 1 73 ? -12.674 -3.381 11.153 1.00 92.56 73 HIS A CA 1
ATOM 560 C C . HIS A 1 73 ? -12.702 -3.516 12.683 1.00 92.56 73 HIS A C 1
ATOM 562 O O . HIS A 1 73 ? -13.772 -3.481 13.282 1.00 92.56 73 HIS A O 1
ATOM 568 N N . ARG A 1 74 ? -11.542 -3.659 13.335 1.00 90.31 74 ARG A N 1
ATOM 569 C CA . ARG A 1 74 ? -11.469 -3.752 14.801 1.00 90.31 74 ARG A CA 1
ATOM 570 C C . ARG A 1 74 ? -11.789 -2.429 15.497 1.00 90.31 74 ARG A C 1
ATOM 572 O O . ARG A 1 74 ? -12.377 -2.470 16.573 1.00 90.31 74 ARG A O 1
ATOM 579 N N . VAL A 1 75 ? -11.437 -1.292 14.894 1.00 90.25 75 VAL A N 1
ATOM 580 C CA . VAL A 1 75 ? -11.862 0.038 15.366 1.00 90.25 75 VAL A CA 1
ATOM 581 C C . VAL A 1 75 ? -13.388 0.142 15.313 1.00 90.25 75 VAL A C 1
ATOM 583 O O . VAL A 1 75 ? -14.014 0.459 16.320 1.00 90.25 75 VAL A O 1
ATOM 586 N N . ASP A 1 76 ? -14.005 -0.234 14.189 1.00 91.00 76 ASP A N 1
ATOM 587 C CA . ASP A 1 76 ? -15.465 -0.184 14.017 1.00 91.00 76 ASP A CA 1
ATOM 588 C C . ASP A 1 76 ? -16.222 -1.081 15.013 1.00 91.00 76 ASP A C 1
ATOM 590 O O . ASP A 1 76 ? -17.338 -0.758 15.423 1.00 91.00 76 ASP A O 1
ATOM 594 N N . GLN A 1 77 ? -15.637 -2.219 15.403 1.00 93.25 77 GLN A N 1
ATOM 595 C CA . GLN A 1 77 ? -16.202 -3.115 16.421 1.00 93.25 77 GLN A CA 1
ATOM 596 C C . GLN A 1 77 ? -15.911 -2.665 17.865 1.00 93.25 77 GLN A C 1
ATOM 598 O O . GLN A 1 77 ? -16.473 -3.233 18.800 1.00 93.25 77 GLN A O 1
ATOM 603 N N . GLY A 1 78 ? -15.058 -1.654 18.071 1.00 88.25 78 GLY A N 1
ATOM 604 C CA . GLY A 1 78 ? -14.610 -1.230 19.401 1.00 88.25 78 GLY A CA 1
ATOM 605 C C . GLY A 1 78 ? -13.684 -2.241 20.091 1.00 88.25 78 GLY A C 1
ATOM 606 O O . GLY A 1 78 ? -13.561 -2.236 21.315 1.00 88.25 78 GLY A O 1
ATOM 607 N N . ASP A 1 79 ? -13.029 -3.112 19.318 1.00 88.44 79 ASP A N 1
ATOM 608 C CA . ASP A 1 79 ? -12.123 -4.160 19.809 1.00 88.44 79 ASP A CA 1
ATOM 609 C C . ASP A 1 79 ? -10.724 -3.619 20.173 1.00 88.44 79 ASP A C 1
ATOM 611 O O . ASP A 1 79 ? -9.849 -4.369 20.622 1.00 88.44 79 ASP A O 1
ATOM 615 N N . LEU A 1 80 ? -10.481 -2.319 19.969 1.00 87.19 80 LEU A N 1
ATOM 616 C CA . LEU A 1 80 ? -9.220 -1.644 20.258 1.00 87.19 80 LEU A CA 1
ATOM 617 C C . LEU A 1 80 ? -9.420 -0.528 21.283 1.00 87.19 80 LEU A C 1
ATOM 619 O O . LEU A 1 80 ? -10.443 0.145 21.337 1.00 87.19 80 LEU A O 1
ATOM 623 N N . ARG A 1 81 ? -8.404 -0.337 22.125 1.00 91.56 81 ARG A N 1
ATOM 624 C CA . ARG A 1 81 ? -8.298 0.860 22.963 1.00 91.56 81 ARG A CA 1
ATOM 625 C C . ARG A 1 81 ? -7.670 1.983 22.142 1.00 91.56 81 ARG A C 1
ATOM 627 O O . ARG A 1 81 ? -6.809 1.697 21.316 1.00 91.56 81 ARG A O 1
ATOM 634 N N . GLU A 1 82 ? -7.989 3.230 22.467 1.00 90.62 82 GLU A N 1
ATOM 635 C CA . GLU A 1 82 ? -7.461 4.437 21.804 1.00 90.62 82 GLU A CA 1
ATOM 636 C C . GLU A 1 82 ? -5.925 4.413 21.635 1.00 90.62 82 GLU A C 1
ATOM 638 O O . GLU A 1 82 ? -5.402 4.639 20.547 1.00 90.62 82 GLU A O 1
ATOM 643 N N . ASP A 1 83 ? -5.186 3.996 22.672 1.00 93.44 83 ASP A N 1
ATOM 644 C CA . ASP A 1 83 ? -3.720 3.884 22.622 1.00 93.44 83 ASP A CA 1
ATOM 645 C C . ASP A 1 83 ? -3.213 2.811 21.642 1.00 93.44 83 ASP A C 1
ATOM 647 O O . ASP A 1 83 ? -2.089 2.878 21.147 1.00 93.44 83 ASP A O 1
ATOM 651 N N . GLN A 1 84 ? -4.009 1.771 21.398 1.00 92.94 84 GLN A N 1
ATOM 652 C CA . GLN A 1 84 ? -3.690 0.715 20.445 1.00 92.94 84 GLN A CA 1
ATOM 653 C C . GLN A 1 84 ? -4.012 1.148 19.012 1.00 92.94 84 GLN A C 1
ATOM 655 O O . GLN A 1 84 ? -3.249 0.806 18.109 1.00 92.94 84 GLN A O 1
ATOM 660 N N . GLU A 1 85 ? -5.097 1.895 18.813 1.00 92.88 85 GLU A N 1
ATOM 661 C CA . GLU A 1 85 ? -5.472 2.458 17.512 1.00 92.88 85 GLU A CA 1
ATOM 662 C C . GLU A 1 85 ? -4.394 3.413 17.003 1.00 92.88 85 GLU A C 1
ATOM 664 O O . GLU A 1 85 ? -3.879 3.227 15.899 1.00 92.88 85 GLU A O 1
ATOM 669 N N . GLU A 1 86 ? -3.962 4.353 17.849 1.00 93.38 86 GLU A N 1
ATOM 670 C CA . GLU A 1 86 ? -2.910 5.315 17.514 1.00 93.38 86 GLU A CA 1
ATOM 671 C C . GLU A 1 86 ? -1.593 4.608 17.148 1.00 93.38 86 GLU A C 1
ATOM 673 O O . GLU A 1 86 ? -0.972 4.913 16.126 1.00 93.38 86 GLU A O 1
ATOM 678 N N . ARG A 1 87 ? -1.188 3.595 17.930 1.00 94.38 87 ARG A N 1
ATOM 679 C CA . ARG A 1 87 ? 0.014 2.795 17.637 1.00 94.38 87 ARG A CA 1
ATOM 680 C C . ARG A 1 87 ? -0.071 2.071 16.296 1.00 94.38 87 ARG A C 1
ATOM 682 O O . ARG A 1 87 ? 0.926 2.019 15.573 1.00 94.38 87 ARG A O 1
ATOM 689 N N . ILE A 1 88 ? -1.219 1.471 15.979 1.00 93.00 88 ILE A N 1
ATOM 690 C CA . ILE A 1 88 ? -1.410 0.757 14.711 1.00 93.00 88 ILE A CA 1
ATOM 691 C C . ILE A 1 88 ? -1.364 1.745 13.545 1.00 93.00 88 ILE A C 1
ATOM 693 O O . ILE A 1 88 ? -0.614 1.503 12.600 1.00 93.00 88 ILE A O 1
ATOM 697 N N . GLY A 1 89 ? -2.085 2.866 13.639 1.00 92.62 89 GLY A N 1
ATOM 698 C CA . GLY A 1 89 ? -2.067 3.917 12.620 1.00 92.62 89 GLY A CA 1
ATOM 699 C C . GLY A 1 89 ? -0.650 4.421 12.349 1.00 92.62 89 GLY A C 1
ATOM 700 O O . GLY A 1 89 ? -0.188 4.383 11.210 1.00 92.62 89 GLY A O 1
ATOM 701 N N . MET A 1 90 ? 0.093 4.768 13.404 1.00 95.75 90 MET A N 1
ATOM 702 C CA . MET A 1 90 ? 1.491 5.201 13.300 1.00 95.75 90 MET A CA 1
ATOM 703 C C . MET A 1 90 ? 2.381 4.147 12.627 1.00 95.75 90 MET A C 1
ATOM 705 O O . MET A 1 90 ? 3.206 4.470 11.775 1.00 95.75 90 MET A O 1
ATOM 709 N N . THR A 1 91 ? 2.209 2.871 12.977 1.00 94.31 91 THR A N 1
ATOM 710 C CA . THR A 1 91 ? 3.001 1.779 12.389 1.00 94.31 91 THR A CA 1
ATOM 711 C C . THR A 1 91 ? 2.720 1.619 10.894 1.00 94.31 91 THR A C 1
ATOM 713 O O . THR A 1 91 ? 3.656 1.442 10.114 1.00 94.31 91 THR A O 1
ATOM 716 N N . LEU A 1 92 ? 1.451 1.704 10.484 1.00 92.81 92 LEU A N 1
ATOM 717 C CA . LEU A 1 92 ? 1.055 1.610 9.078 1.00 92.81 92 LEU A CA 1
ATOM 718 C C . LEU A 1 92 ? 1.558 2.807 8.262 1.00 92.81 92 LEU A C 1
ATOM 720 O O . LEU A 1 92 ? 2.025 2.606 7.143 1.00 92.81 92 LEU A O 1
ATOM 724 N N . MET A 1 93 ? 1.544 4.016 8.832 1.00 94.31 93 MET A N 1
ATOM 725 C CA . MET A 1 93 ? 2.116 5.209 8.195 1.00 94.31 93 MET A CA 1
ATOM 726 C C . MET A 1 93 ? 3.627 5.074 7.987 1.00 94.31 93 MET A C 1
ATOM 728 O O . MET A 1 93 ? 4.115 5.268 6.880 1.00 94.31 93 MET A O 1
ATOM 732 N N . ILE A 1 94 ? 4.367 4.648 9.017 1.00 96.06 94 ILE A N 1
ATOM 733 C CA . ILE A 1 94 ? 5.814 4.412 8.895 1.00 96.06 94 ILE A CA 1
ATOM 734 C C . ILE A 1 94 ? 6.099 3.353 7.824 1.00 96.06 94 ILE A C 1
ATOM 736 O O . ILE A 1 94 ? 7.040 3.501 7.046 1.00 96.06 94 ILE A O 1
ATOM 740 N N . LEU A 1 95 ? 5.307 2.277 7.774 1.00 93.88 95 LEU A N 1
ATOM 741 C CA . LEU A 1 95 ? 5.461 1.248 6.748 1.00 93.88 95 LEU A CA 1
ATOM 742 C C . LEU A 1 95 ? 5.227 1.820 5.342 1.00 93.88 95 LEU A C 1
ATOM 744 O O . LEU A 1 95 ? 6.029 1.544 4.455 1.00 93.88 95 LEU A O 1
ATOM 748 N N . GLN A 1 96 ? 4.191 2.640 5.152 1.00 92.25 96 GLN A N 1
ATOM 749 C CA . GLN A 1 96 ? 3.907 3.317 3.883 1.00 92.25 96 GLN A CA 1
ATOM 750 C C . GLN A 1 96 ? 5.075 4.207 3.429 1.00 92.25 96 GLN A C 1
ATOM 752 O O . GLN A 1 96 ? 5.479 4.153 2.264 1.00 92.25 96 GLN A O 1
ATOM 757 N N . ASP A 1 97 ? 5.661 4.976 4.345 1.00 94.75 97 ASP A N 1
ATOM 758 C CA . ASP A 1 97 ? 6.809 5.836 4.043 1.00 94.75 97 ASP A CA 1
ATOM 759 C C . ASP A 1 97 ? 8.021 5.000 3.605 1.00 94.75 97 ASP A C 1
ATOM 761 O O . ASP A 1 97 ? 8.639 5.270 2.575 1.00 94.75 97 ASP A O 1
ATOM 765 N N . ARG A 1 98 ? 8.324 3.912 4.329 1.00 95.06 98 ARG A N 1
ATOM 766 C CA . ARG A 1 98 ? 9.424 2.997 3.971 1.00 95.06 98 ARG A CA 1
ATOM 767 C C . ARG A 1 98 ? 9.195 2.286 2.645 1.00 95.06 98 ARG A C 1
ATOM 769 O O . ARG A 1 98 ? 10.148 2.089 1.895 1.00 95.06 98 ARG A O 1
ATOM 776 N N . MET A 1 99 ? 7.957 1.901 2.357 1.00 93.56 99 MET A N 1
ATOM 777 C CA . MET A 1 99 ? 7.580 1.322 1.070 1.00 93.56 99 MET A CA 1
ATOM 778 C C . MET A 1 99 ? 7.818 2.313 -0.066 1.00 93.56 99 MET A C 1
ATOM 780 O O . MET A 1 99 ? 8.399 1.935 -1.081 1.00 93.56 99 MET A O 1
ATOM 784 N N . THR A 1 100 ? 7.452 3.578 0.135 1.00 93.12 100 THR A N 1
ATOM 785 C CA . THR A 1 100 ? 7.669 4.651 -0.844 1.00 93.12 100 THR A CA 1
ATOM 786 C C . THR A 1 100 ? 9.164 4.860 -1.109 1.00 93.12 100 THR A C 1
ATOM 788 O O . THR A 1 100 ? 9.590 4.793 -2.259 1.00 93.12 100 THR A O 1
ATOM 791 N N . GLU A 1 101 ? 9.985 4.979 -0.058 1.00 94.06 101 GLU A N 1
ATOM 792 C CA . GLU A 1 101 ? 11.451 5.100 -0.174 1.00 94.06 101 GLU A CA 1
ATOM 793 C C . GLU A 1 101 ? 12.091 3.911 -0.921 1.00 94.06 101 GLU A C 1
ATOM 795 O O . GLU A 1 101 ? 13.051 4.073 -1.681 1.00 94.06 101 GLU A O 1
ATOM 800 N N . LEU A 1 102 ? 11.600 2.690 -0.681 1.00 93.31 102 LEU A N 1
ATOM 801 C CA . LEU A 1 102 ? 12.092 1.493 -1.364 1.00 93.31 102 LEU A CA 1
ATOM 802 C C . LEU A 1 102 ? 11.659 1.467 -2.828 1.00 93.31 102 LEU A C 1
ATOM 804 O O . LEU A 1 102 ? 12.480 1.142 -3.678 1.00 93.31 102 LEU A O 1
ATOM 808 N N . CYS A 1 103 ? 10.415 1.834 -3.132 1.00 92.44 103 CYS A N 1
ATOM 809 C CA . CYS A 1 103 ? 9.944 1.927 -4.510 1.00 92.44 103 CYS A CA 1
ATOM 810 C C . CYS A 1 103 ? 10.800 2.916 -5.313 1.00 92.44 103 CYS A C 1
ATOM 812 O O . CYS A 1 103 ? 11.325 2.543 -6.359 1.00 92.44 103 CYS A O 1
ATOM 814 N N . GLU A 1 104 ? 11.048 4.117 -4.779 1.00 93.12 104 GLU A N 1
ATOM 815 C CA . GLU A 1 104 ? 11.898 5.131 -5.419 1.00 93.12 104 GLU A CA 1
ATOM 816 C C . GLU A 1 104 ? 13.311 4.614 -5.716 1.00 93.12 104 GLU A C 1
ATOM 818 O O . GLU A 1 104 ? 13.835 4.826 -6.808 1.00 93.12 104 GLU A O 1
ATOM 823 N N . ARG A 1 105 ? 13.924 3.882 -4.774 1.00 92.00 105 ARG A N 1
ATOM 824 C CA . ARG A 1 105 ? 15.274 3.316 -4.944 1.00 92.00 105 ARG A CA 1
ATOM 825 C C . ARG A 1 105 ? 15.382 2.358 -6.128 1.00 92.00 105 ARG A C 1
ATOM 827 O O . ARG A 1 105 ? 16.457 2.235 -6.708 1.00 92.00 105 ARG A O 1
ATOM 834 N N . TYR A 1 106 ? 14.298 1.662 -6.441 1.00 88.94 106 TYR A N 1
ATOM 835 C CA . TYR A 1 106 ? 14.250 0.676 -7.512 1.00 88.94 106 TYR A CA 1
ATOM 836 C C . TYR A 1 106 ? 13.474 1.190 -8.728 1.00 88.94 106 TYR A C 1
ATOM 838 O O . TYR A 1 106 ? 13.010 0.373 -9.511 1.00 88.94 106 TYR A O 1
ATOM 846 N N . ASP A 1 107 ? 13.319 2.513 -8.882 1.00 90.44 107 ASP A N 1
ATOM 847 C CA . ASP A 1 107 ? 12.480 3.208 -9.876 1.00 90.44 107 ASP A CA 1
ATOM 848 C C . ASP A 1 107 ? 11.127 2.516 -10.112 1.00 90.44 107 ASP A C 1
ATOM 850 O O . ASP A 1 107 ? 10.742 2.215 -11.246 1.00 90.44 107 ASP A O 1
ATOM 854 N N . LEU A 1 108 ? 10.441 2.185 -9.025 1.00 90.69 108 LEU A N 1
ATOM 855 C CA . LEU A 1 108 ? 9.079 1.674 -9.013 1.00 90.69 108 LEU A CA 1
ATOM 856 C C . LEU A 1 108 ? 8.155 2.745 -8.436 1.00 90.69 108 LEU A C 1
ATOM 858 O O . LEU A 1 108 ? 8.556 3.587 -7.634 1.00 90.69 108 LEU A O 1
ATOM 862 N N . THR A 1 109 ? 6.889 2.671 -8.808 1.00 89.75 109 THR A N 1
ATOM 863 C CA . THR A 1 109 ? 5.801 3.409 -8.169 1.00 89.75 109 THR A CA 1
ATOM 864 C C . THR A 1 109 ? 4.938 2.458 -7.341 1.00 89.75 109 THR A C 1
ATOM 866 O O . THR A 1 109 ? 4.960 1.244 -7.544 1.00 89.75 109 THR A O 1
ATOM 869 N N . MET A 1 110 ? 4.125 2.989 -6.425 1.00 87.50 110 MET A N 1
ATOM 870 C CA . MET A 1 110 ? 3.148 2.159 -5.702 1.00 87.50 110 MET A CA 1
ATOM 871 C C . MET A 1 110 ? 2.146 1.492 -6.661 1.00 87.50 110 MET A C 1
ATOM 873 O O . MET A 1 110 ? 1.722 0.363 -6.425 1.00 87.50 110 MET A O 1
ATOM 877 N N . GLU A 1 111 ? 1.816 2.144 -7.781 1.00 85.94 111 GLU A N 1
ATOM 878 C CA . GLU A 1 111 ? 0.949 1.576 -8.821 1.00 85.94 111 GLU A CA 1
ATOM 879 C C . GLU A 1 111 ? 1.590 0.366 -9.513 1.00 85.94 111 GLU A C 1
ATOM 881 O O . GLU A 1 111 ? 0.893 -0.589 -9.868 1.00 85.94 111 GLU A O 1
ATOM 886 N N . ASP A 1 112 ? 2.920 0.361 -9.648 1.00 86.50 112 ASP A N 1
ATOM 887 C CA . ASP A 1 112 ? 3.648 -0.763 -10.231 1.00 86.50 112 ASP A CA 1
ATOM 888 C C . ASP A 1 112 ? 3.497 -2.037 -9.406 1.00 86.50 112 ASP A C 1
ATOM 890 O O . ASP A 1 112 ? 3.522 -3.128 -9.978 1.00 86.50 112 ASP A O 1
ATOM 894 N N . LEU A 1 113 ? 3.307 -1.923 -8.090 1.00 87.50 113 LEU A N 1
ATOM 895 C CA . LEU A 1 113 ? 3.142 -3.071 -7.201 1.00 87.50 113 LEU A CA 1
ATOM 896 C C . LEU A 1 113 ? 1.858 -3.856 -7.494 1.00 87.50 113 LEU A C 1
ATOM 898 O O . LEU A 1 113 ? 1.728 -5.002 -7.078 1.00 87.50 113 LEU A O 1
ATOM 902 N N . ASN A 1 114 ? 0.896 -3.306 -8.240 1.00 83.50 114 ASN A N 1
ATOM 903 C CA . ASN A 1 114 ? -0.307 -4.059 -8.565 1.00 83.50 114 ASN A CA 1
ATOM 904 C C . ASN A 1 114 ? -0.093 -5.020 -9.746 1.00 83.50 114 ASN A C 1
ATOM 906 O O . ASN A 1 114 ? -0.424 -4.732 -10.900 1.00 83.50 114 ASN A O 1
ATOM 910 N N . LEU A 1 115 ? 0.460 -6.197 -9.448 1.00 81.00 115 LEU A N 1
ATOM 911 C CA . LEU A 1 115 ? 0.717 -7.239 -10.440 1.00 81.00 115 LEU A CA 1
ATOM 912 C C . LEU A 1 115 ? -0.581 -7.761 -11.072 1.00 81.00 115 LEU A C 1
ATOM 914 O O . LEU A 1 115 ? -1.542 -8.097 -10.384 1.00 81.00 115 LEU A O 1
ATOM 918 N N . ASN A 1 116 ? -0.588 -7.882 -12.401 1.00 75.75 116 ASN A N 1
ATOM 919 C CA . ASN A 1 116 ? -1.677 -8.502 -13.150 1.00 75.75 116 ASN A CA 1
ATOM 920 C C . ASN A 1 116 ? -1.397 -10.000 -13.322 1.00 75.75 116 ASN A C 1
ATOM 922 O O . ASN A 1 116 ? -0.430 -10.385 -13.975 1.00 75.75 116 ASN A O 1
ATOM 926 N N . LEU A 1 117 ? -2.262 -10.835 -12.754 1.00 75.06 117 LEU A N 1
ATOM 927 C CA . LEU A 1 117 ? -2.175 -12.295 -12.772 1.00 75.06 117 LEU A CA 1
ATOM 928 C C . LEU A 1 117 ? -2.998 -12.919 -13.916 1.00 75.06 117 LEU A C 1
ATOM 930 O O . LEU A 1 117 ? -3.331 -14.104 -13.881 1.00 75.06 117 LEU A O 1
ATOM 934 N N . GLY A 1 118 ? -3.375 -12.127 -14.923 1.00 75.25 118 GLY A N 1
ATOM 935 C CA . GLY A 1 118 ? -4.172 -12.544 -16.072 1.00 75.25 118 GLY A CA 1
ATOM 936 C C . GLY A 1 118 ? -5.619 -12.870 -15.680 1.00 75.25 118 GLY A C 1
ATOM 937 O O . GLY A 1 118 ? -6.339 -11.978 -15.230 1.00 75.25 118 GLY A O 1
ATOM 938 N N . PRO A 1 119 ? -6.090 -14.123 -15.845 1.00 72.44 119 PRO A N 1
ATOM 939 C CA . PRO A 1 119 ? -7.478 -14.498 -15.556 1.00 72.44 119 PRO A CA 1
ATOM 940 C C . PRO A 1 119 ? -7.868 -14.353 -14.077 1.00 72.44 119 PRO A C 1
ATOM 942 O O . PRO A 1 119 ? -9.056 -14.293 -13.776 1.00 72.44 119 PRO A O 1
ATOM 945 N N . LEU A 1 120 ? -6.891 -14.284 -13.165 1.00 70.81 120 LEU A N 1
ATOM 946 C CA . LEU A 1 120 ? -7.123 -14.050 -11.737 1.00 70.81 120 LEU A CA 1
ATOM 947 C C . LEU A 1 120 ? -7.290 -12.559 -11.389 1.00 70.81 120 LEU A C 1
ATOM 949 O O . LEU A 1 120 ? -7.637 -12.237 -10.256 1.00 70.81 120 LEU A O 1
ATOM 953 N N . GLY A 1 121 ? -7.083 -11.650 -12.348 1.00 75.94 121 GLY A N 1
ATOM 954 C CA . GLY A 1 121 ? -7.163 -10.208 -12.122 1.00 75.94 121 GLY A CA 1
ATOM 955 C C . GLY A 1 121 ? -5.881 -9.623 -11.526 1.00 75.94 121 GLY A C 1
ATOM 956 O O . GLY A 1 121 ? -4.789 -10.142 -11.747 1.00 75.94 121 GLY A O 1
ATOM 957 N N . SER A 1 122 ? -5.998 -8.497 -10.820 1.00 81.19 122 SER A N 1
ATOM 958 C CA . SER A 1 122 ? -4.867 -7.818 -10.179 1.00 81.19 122 SER A CA 1
ATOM 959 C C . SER A 1 122 ? -4.669 -8.313 -8.743 1.00 81.19 122 SER A C 1
ATOM 961 O O . SER A 1 122 ? -5.651 -8.570 -8.050 1.00 81.19 122 SER A O 1
ATOM 963 N N . LEU A 1 123 ? -3.419 -8.468 -8.301 1.0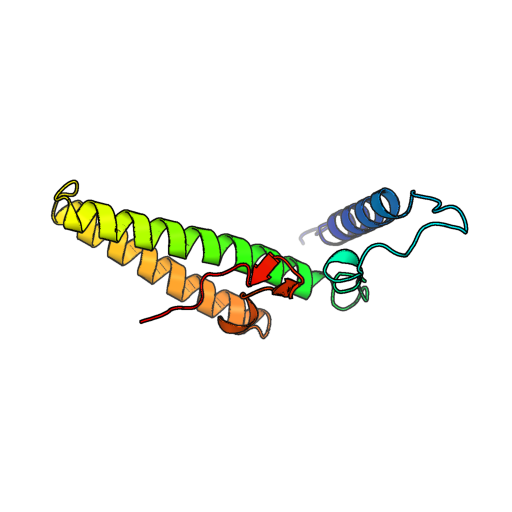0 81.44 123 LEU A N 1
ATOM 964 C CA . LEU A 1 123 ? -3.097 -9.047 -6.993 1.00 81.44 123 LEU A CA 1
ATOM 965 C C . LEU A 1 123 ? -3.501 -8.129 -5.834 1.00 81.44 123 LEU A C 1
ATOM 967 O O . LEU A 1 123 ? -4.003 -8.612 -4.820 1.00 81.44 123 LEU A O 1
ATOM 971 N N . LEU A 1 124 ? -3.312 -6.817 -5.989 1.00 81.75 124 LEU A N 1
ATOM 972 C CA . LEU A 1 124 ? -3.789 -5.845 -5.017 1.00 81.75 124 LEU A CA 1
ATOM 973 C C . LEU A 1 124 ? -5.238 -5.455 -5.354 1.00 81.75 124 LEU A C 1
ATOM 975 O O . LEU A 1 124 ? -5.543 -5.166 -6.527 1.00 81.75 124 LEU A O 1
ATOM 979 N N . PRO A 1 125 ? -6.134 -5.426 -4.349 1.00 75.75 125 PRO A N 1
ATOM 980 C CA . PRO A 1 125 ? -7.416 -4.748 -4.455 1.00 75.75 125 PRO A CA 1
ATOM 981 C C . PRO A 1 125 ? -7.213 -3.345 -5.031 1.00 75.75 125 PRO A C 1
A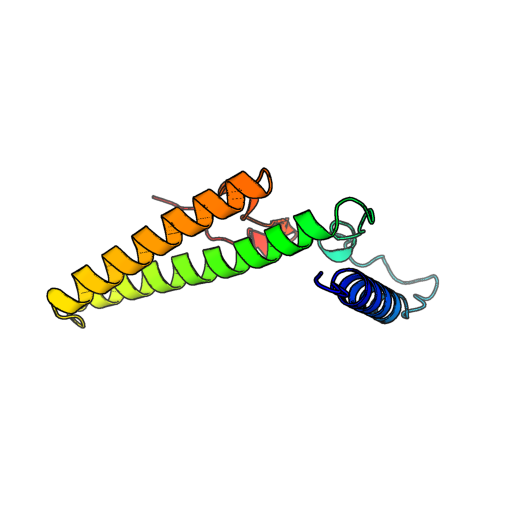TOM 983 O O . PRO A 1 125 ? -6.313 -2.616 -4.625 1.00 75.75 125 PRO A O 1
ATOM 986 N N . ARG A 1 126 ? -8.033 -2.956 -6.006 1.00 67.56 126 ARG A N 1
ATOM 987 C CA . ARG A 1 126 ? -8.061 -1.560 -6.445 1.00 67.56 126 ARG A CA 1
ATOM 988 C C . ARG A 1 126 ? -8.794 -0.782 -5.368 1.00 67.56 126 ARG A C 1
ATOM 990 O O . ARG A 1 126 ? -9.924 -1.174 -5.063 1.00 67.56 126 ARG A O 1
ATOM 997 N N . ASP A 1 127 ? -8.179 0.273 -4.837 1.00 57.59 127 ASP A N 1
ATOM 998 C CA . ASP A 1 127 ? -8.829 1.226 -3.935 1.00 57.59 127 ASP A CA 1
ATOM 999 C C . ASP A 1 127 ? -10.094 1.752 -4.618 1.00 57.59 127 ASP A C 1
ATOM 1001 O O . ASP A 1 127 ? -10.084 2.659 -5.448 1.00 57.59 127 ASP A O 1
ATOM 1005 N N . SER A 1 128 ? -11.202 1.076 -4.341 1.00 40.56 128 SER A N 1
ATOM 1006 C CA . SER A 1 128 ? -12.535 1.506 -4.709 1.00 40.56 128 SER A CA 1
ATOM 1007 C C . SER A 1 128 ? -12.965 2.327 -3.511 1.00 40.56 128 SER A C 1
ATOM 1009 O O . SER A 1 128 ? -13.323 1.750 -2.483 1.00 40.56 128 SER A O 1
ATOM 1011 N N . GLY A 1 129 ? -12.760 3.642 -3.617 1.00 37.47 129 GLY A N 1
ATOM 1012 C CA . GLY A 1 129 ? -13.206 4.612 -2.618 1.00 37.47 129 GLY A CA 1
ATOM 1013 C C . GLY A 1 129 ? -14.701 4.533 -2.343 1.00 37.47 129 GLY A C 1
ATOM 1014 O O . GLY A 1 129 ? -15.451 4.038 -3.219 1.00 37.47 129 GLY A O 1
#

Secondary structure (DSSP, 8-state):
------HHHHHHHHHHHHHHHS-----TTS-----SSSGGG---TTTHHHHHHHHHHHHHHHHHHHHH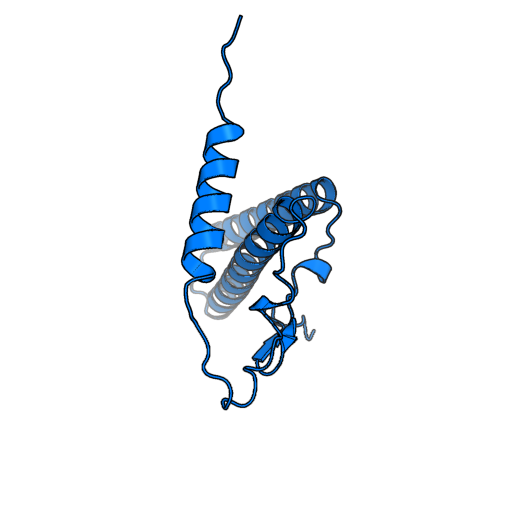HHHHHHHHTT-S-HHHHHHHHHHHHHHHHHHHHHHHHTT--TGGG--B-GGG-BSSPP---

Foldseek 3Di:
DDDDDDPVVVVVVVVVVVVVVPPDDDDPDDDDDPPDPVVVCPDPVVCNVLVVLLQVLLVLVQVLVVLVVVLVVCVVVVVDDPVRNVVSVVVSVVSVVVSCVSCVVSVHDPVSSQDQPDPVGTPDDDPPD

Radius of gyration: 19.97 Å; chains: 1; bounding box: 57×39×52 Å

Organism: Streptomyces niveus (NCBI:txid193462)

Sequence (129 aa):
MADTPRGDDLQEVARAAARAFDLVPTGPDEPAPRDGIAQRLETDPDTVERDLIKLVLTIVELLRQLMERTALHRVDQGDLREDQEERIGMTLMILQDRMTELCERYDLTMEDLNLNLGPLGSLLPRDSG